Protein AF-A0A7S0ZGV4-F1 (afdb_monomer_lite)

InterPro domains:
  IPR000591 DEP domain [PF00610] (66-136)
  IPR000591 DEP domain [PS50186] (62-140)
  IPR000591 DEP domain [SM00049] (62-138)
  IPR036388 Winged helix-like DNA-binding domain superfamily [G3DSA:1.10.10.10] (44-139)
  IPR036390 Winged helix DNA-binding domain superfamily [SSF46785] (62-137)

Structure (mmCIF, N/CA/C/O backbone):
data_AF-A0A7S0ZGV4-F1
#
_entry.id   AF-A0A7S0ZGV4-F1
#
loop_
_atom_site.group_PDB
_atom_site.id
_atom_site.type_symbol
_atom_site.label_atom_id
_atom_site.label_alt_id
_atom_site.label_comp_id
_atom_site.label_asym_id
_atom_site.label_entity_id
_atom_site.label_seq_id
_atom_site.pdbx_PDB_ins_code
_atom_site.Cartn_x
_atom_site.Cartn_y
_atom_site.Cartn_z
_atom_site.occupancy
_atom_site.B_iso_or_equiv
_atom_site.auth_seq_id
_atom_site.auth_comp_id
_atom_site.auth_asym_id
_atom_site.auth_atom_id
_atom_site.pdbx_PDB_model_num
ATOM 1 N N . MET A 1 1 ? 1.622 -26.201 -0.179 1.00 50.84 1 MET A N 1
ATOM 2 C CA . MET A 1 1 ? 0.894 -25.430 0.863 1.00 50.84 1 MET A CA 1
ATOM 3 C C . MET A 1 1 ? 1.390 -25.702 2.301 1.00 50.84 1 MET A C 1
ATOM 5 O O . MET A 1 1 ? 0.685 -25.393 3.254 1.00 50.84 1 MET A O 1
ATOM 9 N N . ILE A 1 2 ? 2.603 -26.254 2.484 1.00 46.06 2 ILE A N 1
ATOM 10 C CA . ILE A 1 2 ? 3.172 -26.618 3.803 1.00 46.06 2 ILE A CA 1
ATOM 11 C C . ILE A 1 2 ? 4.268 -25.620 4.244 1.00 46.06 2 ILE A C 1
ATOM 13 O O . ILE A 1 2 ? 4.448 -25.395 5.437 1.00 46.06 2 ILE A O 1
ATOM 17 N N . GLU A 1 3 ? 4.921 -24.924 3.306 1.00 46.28 3 GLU A N 1
ATOM 18 C CA . GLU A 1 3 ? 6.010 -23.973 3.602 1.00 46.28 3 GLU A CA 1
ATOM 19 C C . GLU A 1 3 ? 5.580 -22.700 4.345 1.00 46.28 3 GLU A C 1
ATOM 21 O O . GLU A 1 3 ? 6.322 -22.199 5.189 1.00 46.28 3 GLU A O 1
ATOM 26 N N . PHE A 1 4 ? 4.358 -22.208 4.118 1.00 45.59 4 PHE A N 1
ATOM 27 C CA . PHE A 1 4 ? 3.885 -20.971 4.756 1.00 45.59 4 PHE A CA 1
ATOM 28 C C . PHE A 1 4 ? 3.747 -21.106 6.281 1.00 45.59 4 PHE A C 1
ATOM 30 O O . PHE A 1 4 ? 3.993 -20.152 7.016 1.00 45.59 4 PHE A O 1
ATOM 37 N N . LYS A 1 5 ? 3.416 -22.304 6.787 1.00 45.81 5 LYS A N 1
ATOM 38 C CA . LYS A 1 5 ? 3.242 -22.537 8.232 1.00 45.81 5 LYS A CA 1
ATOM 3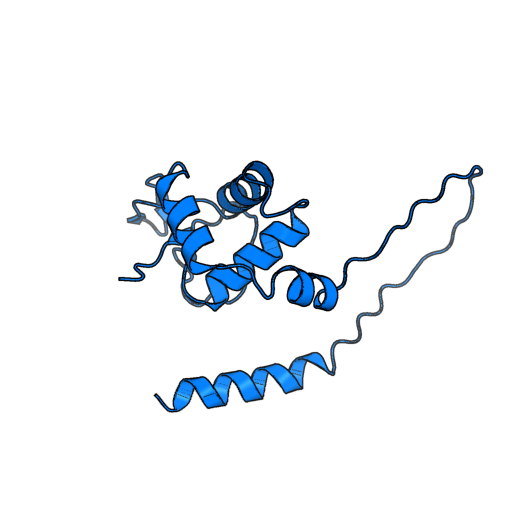9 C C . LYS A 1 5 ? 4.566 -22.547 9.001 1.00 45.81 5 LYS A C 1
ATOM 41 O O . LYS A 1 5 ? 4.583 -22.155 10.167 1.00 45.81 5 LYS A O 1
ATOM 46 N N . ASN A 1 6 ? 5.672 -22.935 8.363 1.00 44.31 6 ASN A N 1
ATOM 47 C CA . ASN A 1 6 ? 6.982 -22.952 9.020 1.00 44.31 6 ASN A CA 1
ATOM 48 C C . ASN A 1 6 ? 7.598 -21.551 9.139 1.00 44.31 6 ASN A C 1
ATOM 50 O O . ASN A 1 6 ? 8.240 -21.256 10.148 1.00 44.31 6 ASN A O 1
ATOM 54 N N . LYS A 1 7 ? 7.339 -20.652 8.180 1.00 46.84 7 LYS A N 1
ATOM 55 C CA . LYS A 1 7 ? 7.882 -19.283 8.216 1.00 46.84 7 LYS A CA 1
ATOM 56 C C . LYS A 1 7 ? 7.265 -18.434 9.342 1.00 46.84 7 LYS A C 1
ATOM 58 O O . LYS A 1 7 ? 7.972 -17.659 9.980 1.00 46.84 7 LYS A O 1
ATOM 63 N N . VAL A 1 8 ? 5.987 -18.658 9.673 1.00 53.56 8 VAL A N 1
ATOM 64 C CA . VAL A 1 8 ? 5.288 -17.947 10.767 1.00 53.56 8 VAL A CA 1
ATOM 65 C C . VAL A 1 8 ? 5.814 -18.348 12.153 1.00 53.56 8 VAL A C 1
ATOM 67 O O . VAL A 1 8 ? 5.948 -17.492 13.026 1.00 53.56 8 VAL A O 1
ATOM 70 N N . LYS A 1 9 ? 6.192 -19.619 12.364 1.00 49.94 9 LYS A N 1
ATOM 71 C CA . LYS A 1 9 ? 6.780 -20.063 13.644 1.00 49.94 9 LYS A CA 1
ATOM 72 C C . LYS A 1 9 ? 8.146 -19.432 13.918 1.00 49.94 9 LYS A C 1
ATOM 74 O O . LYS A 1 9 ? 8.427 -19.092 15.062 1.00 49.94 9 LYS A O 1
ATOM 79 N N . SER A 1 10 ? 8.967 -19.228 12.887 1.00 50.88 10 SER A N 1
ATOM 80 C CA . SER A 1 10 ? 10.311 -18.666 13.065 1.00 50.88 10 SER A CA 1
ATOM 81 C C . SER A 1 10 ? 10.313 -17.167 13.396 1.00 50.88 10 SER A C 1
ATOM 83 O O . SER A 1 10 ? 11.278 -16.695 13.999 1.00 50.88 10 SER A O 1
ATOM 85 N N . LEU A 1 11 ? 9.269 -16.413 13.027 1.00 53.50 11 LEU A N 1
ATOM 86 C CA . LEU A 1 11 ? 9.190 -14.977 13.328 1.00 53.50 11 LEU A CA 1
ATOM 87 C C . LEU A 1 11 ? 8.887 -14.697 14.806 1.00 53.50 11 LEU A C 1
ATOM 89 O O . LEU A 1 11 ? 9.384 -13.715 15.355 1.00 53.50 11 LEU A O 1
ATOM 93 N N . ASN A 1 12 ? 8.122 -15.571 15.466 1.00 48.12 12 ASN A N 1
ATOM 94 C CA . ASN A 1 12 ? 7.672 -15.332 16.838 1.00 48.12 12 ASN A CA 1
ATOM 95 C C . ASN A 1 12 ? 8.805 -15.465 17.880 1.00 48.12 12 ASN A C 1
ATOM 97 O O . ASN A 1 12 ? 8.703 -14.935 18.981 1.00 48.12 12 ASN A O 1
ATOM 101 N N . GLU A 1 13 ? 9.916 -16.126 17.535 1.00 48.19 13 GLU A N 1
ATOM 102 C CA . GLU A 1 13 ? 11.045 -16.335 18.455 1.00 48.19 13 GLU A CA 1
ATOM 103 C C . GLU A 1 13 ? 12.047 -15.161 18.471 1.00 48.19 13 GLU A C 1
ATOM 105 O O . GLU A 1 13 ? 12.709 -14.910 19.480 1.00 48.19 13 GLU A O 1
ATOM 110 N N . LYS A 1 14 ? 12.139 -14.377 17.387 1.00 50.06 14 LYS A N 1
ATOM 111 C CA . LYS A 1 14 ? 13.125 -13.281 17.274 1.00 50.06 14 LYS A CA 1
ATOM 112 C C . LYS A 1 14 ? 12.710 -11.987 17.976 1.00 50.06 14 LYS A C 1
ATOM 114 O O . LYS A 1 14 ? 13.573 -11.184 18.325 1.00 50.06 14 LYS A O 1
ATOM 119 N N . ILE A 1 15 ? 11.419 -11.800 18.247 1.00 53.31 15 ILE A N 1
ATOM 120 C CA . ILE A 1 15 ? 10.895 -10.580 18.885 1.00 53.31 15 ILE A CA 1
ATOM 121 C C . ILE A 1 15 ? 11.236 -10.542 20.391 1.00 53.31 15 ILE A C 1
ATOM 123 O O . ILE A 1 15 ? 11.313 -9.473 20.988 1.00 53.31 15 ILE A O 1
ATOM 127 N N . SER A 1 16 ? 11.579 -11.683 21.001 1.00 50.19 16 SER A N 1
ATOM 128 C CA . SER A 1 16 ? 11.869 -11.771 22.439 1.00 50.19 16 SER A CA 1
ATOM 129 C C . SER A 1 16 ? 13.257 -11.252 22.872 1.00 50.19 16 SER A C 1
ATOM 131 O O . SER A 1 16 ? 13.556 -11.300 24.066 1.00 50.19 16 SER A O 1
ATOM 133 N N . LYS A 1 17 ? 14.138 -10.789 21.966 1.00 51.22 17 LYS A N 1
ATOM 134 C CA . LYS A 1 17 ? 15.551 -10.483 22.316 1.00 51.22 17 LYS A CA 1
ATOM 135 C C . LYS A 1 17 ? 16.072 -9.088 21.925 1.00 51.22 17 LYS A C 1
ATOM 137 O O . LYS A 1 17 ? 17.232 -8.784 22.192 1.00 51.22 17 LYS A O 1
ATOM 142 N N . GLY A 1 18 ? 15.245 -8.210 21.359 1.00 43.19 18 GLY A N 1
ATOM 143 C CA . GLY A 1 18 ? 15.660 -6.864 20.928 1.00 43.19 18 GLY A CA 1
ATOM 144 C C . GLY A 1 18 ? 15.599 -5.808 22.037 1.00 43.19 18 GLY A C 1
ATOM 145 O O . GLY A 1 18 ? 14.677 -5.000 22.072 1.00 43.19 18 GLY A O 1
ATOM 146 N N . ARG A 1 19 ? 16.573 -5.806 22.950 1.00 45.19 19 ARG A N 1
ATOM 147 C CA . ARG A 1 19 ? 16.711 -4.819 24.035 1.00 45.19 19 ARG A CA 1
ATOM 148 C C . ARG A 1 19 ? 17.393 -3.547 23.496 1.00 45.19 19 ARG A C 1
ATOM 150 O O . ARG A 1 19 ? 18.617 -3.481 23.455 1.00 45.19 19 ARG A O 1
ATOM 157 N N . PHE A 1 20 ? 16.619 -2.549 23.064 1.00 46.56 20 PHE A N 1
ATOM 158 C CA . PHE A 1 20 ? 17.149 -1.227 22.697 1.00 46.56 20 PHE A CA 1
ATOM 159 C C . PHE A 1 20 ? 17.377 -0.380 23.959 1.00 46.56 20 PHE A C 1
ATOM 161 O O . PHE A 1 20 ? 16.426 0.012 24.629 1.00 46.56 20 PHE A O 1
ATOM 168 N N . ASN A 1 21 ? 18.643 -0.100 24.280 1.00 42.38 21 ASN A N 1
ATOM 169 C CA . ASN A 1 21 ? 19.031 0.956 25.215 1.00 42.38 21 ASN A CA 1
ATOM 170 C C . ASN A 1 21 ? 19.309 2.227 24.403 1.00 42.38 21 ASN A C 1
ATOM 172 O O . ASN A 1 21 ? 20.313 2.284 23.694 1.00 42.38 21 ASN A O 1
ATOM 176 N N . LEU A 1 22 ? 18.444 3.238 24.508 1.00 46.69 22 LEU A N 1
ATOM 177 C CA . LEU A 1 22 ? 18.798 4.610 24.145 1.0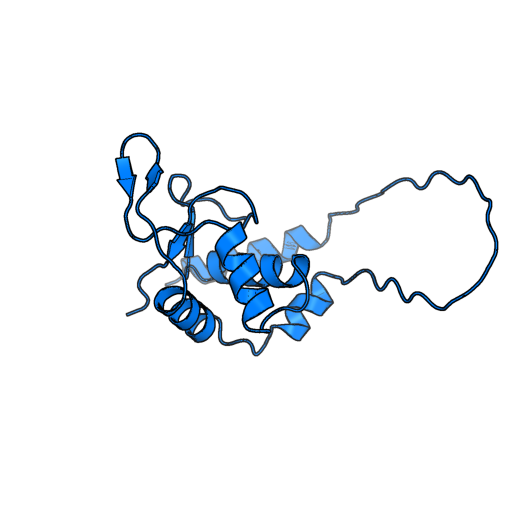0 46.69 22 LEU A CA 1
ATOM 178 C C . LEU A 1 22 ? 19.138 5.360 25.431 1.00 46.69 22 LEU A C 1
ATOM 180 O O . LEU A 1 22 ? 18.292 5.516 26.308 1.00 46.69 22 LEU A O 1
ATOM 184 N N . GLY A 1 23 ? 20.396 5.788 25.534 1.00 38.31 23 GLY A N 1
ATOM 185 C CA . GLY A 1 23 ? 20.875 6.635 26.615 1.00 38.31 23 GLY A CA 1
ATOM 186 C C . GLY A 1 23 ? 20.177 7.993 26.604 1.00 38.31 23 GLY A C 1
ATOM 187 O O . GLY A 1 23 ? 20.075 8.648 25.568 1.00 38.31 23 GLY A O 1
ATOM 188 N N . THR A 1 24 ? 19.705 8.407 27.773 1.00 43.59 24 THR A N 1
ATOM 189 C CA . THR A 1 24 ? 19.179 9.744 28.043 1.00 43.59 24 THR A CA 1
ATOM 190 C C . THR A 1 24 ? 20.268 10.577 28.715 1.00 43.59 24 THR A C 1
ATOM 192 O O . THR A 1 24 ? 20.710 10.233 29.810 1.00 43.59 24 THR A O 1
ATOM 195 N N . ASN A 1 25 ? 20.688 11.668 28.074 1.00 53.00 25 ASN A N 1
ATOM 196 C CA . ASN A 1 25 ? 21.441 12.737 28.733 1.00 53.00 25 ASN A CA 1
ATOM 197 C C . ASN A 1 25 ? 20.460 13.610 29.537 1.00 53.00 25 ASN A C 1
ATOM 199 O O . ASN A 1 25 ? 19.435 13.998 28.969 1.00 53.00 25 ASN A O 1
ATOM 203 N N . PRO A 1 26 ? 20.740 13.946 30.806 1.00 62.84 26 PRO A N 1
ATOM 204 C CA . PRO A 1 26 ? 19.989 14.953 31.537 1.00 62.84 26 PRO A CA 1
ATOM 205 C C . PRO A 1 26 ? 20.706 16.303 31.431 1.00 62.84 26 PRO A C 1
ATOM 207 O O . PRO A 1 26 ? 21.845 16.423 31.865 1.00 62.84 26 PRO A O 1
ATOM 210 N N . ASP A 1 27 ? 20.036 17.321 30.898 1.00 57.16 27 ASP A N 1
ATOM 211 C CA . ASP A 1 27 ? 20.287 18.689 31.354 1.00 57.16 27 ASP A CA 1
ATOM 212 C C . ASP A 1 27 ? 18.960 19.455 31.368 1.00 57.16 27 ASP A C 1
ATOM 214 O O . ASP A 1 27 ? 18.325 19.714 30.342 1.00 57.16 27 ASP A O 1
ATOM 218 N N . GLU A 1 28 ? 18.487 19.682 32.591 1.00 56.09 28 GLU A N 1
ATOM 219 C CA . GLU A 1 28 ? 17.257 20.376 32.935 1.00 56.09 28 GLU A CA 1
ATOM 220 C C . GLU A 1 28 ? 17.395 21.884 32.726 1.00 56.09 28 GLU A C 1
ATOM 222 O O . GLU A 1 28 ? 18.295 22.515 33.278 1.00 56.09 28 GLU A O 1
ATOM 227 N N . LYS A 1 29 ? 16.402 22.480 32.059 1.00 53.75 29 LYS A N 1
ATOM 228 C CA . LYS A 1 29 ? 15.653 23.653 32.549 1.00 53.75 29 LYS A CA 1
ATOM 229 C C . LYS A 1 29 ? 14.656 24.097 31.484 1.00 53.75 29 LYS A C 1
ATOM 231 O O . LYS A 1 29 ? 15.068 24.635 30.467 1.00 53.75 29 LYS A O 1
ATOM 236 N N . SER A 1 30 ? 13.356 23.959 31.745 1.00 44.84 30 SER A N 1
ATOM 237 C CA . SER A 1 30 ? 12.442 25.111 31.723 1.00 44.84 30 SER A CA 1
ATOM 238 C C . SER A 1 30 ? 11.011 24.724 32.103 1.00 44.84 30 SER A C 1
ATOM 240 O O . SER A 1 30 ? 10.589 23.578 32.013 1.00 44.84 30 SER A O 1
ATOM 242 N N . VAL A 1 31 ? 10.306 25.742 32.565 1.00 56.22 31 VAL A N 1
ATOM 243 C CA . VAL A 1 31 ? 9.091 25.784 33.374 1.00 56.22 31 VAL A CA 1
ATOM 244 C C . VAL A 1 31 ? 7.819 25.662 32.521 1.00 56.22 31 VAL A C 1
ATOM 246 O O . VAL A 1 31 ? 7.779 26.183 31.412 1.00 56.22 31 VAL A O 1
ATOM 249 N N . GLY A 1 32 ? 6.739 25.122 33.099 1.00 41.78 32 GLY A N 1
ATOM 250 C CA . GLY A 1 32 ? 5.367 25.492 32.715 1.00 41.78 32 GLY A CA 1
ATOM 251 C C . GLY A 1 32 ? 4.553 24.378 32.062 1.00 41.78 32 GLY A C 1
ATOM 252 O O . GLY A 1 32 ? 4.941 23.812 31.049 1.00 41.78 32 GLY A O 1
ATOM 253 N N . GLY A 1 33 ? 3.412 24.052 32.668 1.00 48.56 33 GLY A N 1
ATOM 254 C CA . GLY A 1 33 ? 2.621 22.873 32.346 1.00 48.56 33 GLY A CA 1
ATOM 255 C C . GLY A 1 33 ? 1.724 22.982 31.113 1.00 48.56 33 GLY A C 1
ATOM 256 O O . GLY A 1 33 ? 1.205 24.041 30.787 1.00 48.56 33 GLY A O 1
ATOM 257 N N . ALA A 1 34 ? 1.485 21.825 30.502 1.00 42.09 34 ALA A N 1
ATOM 258 C CA . ALA A 1 34 ? 0.185 21.337 30.050 1.00 42.09 34 ALA A CA 1
ATOM 259 C C . ALA A 1 34 ? 0.371 19.866 29.652 1.00 42.09 34 ALA A C 1
ATOM 261 O O . ALA A 1 34 ? 1.296 19.522 28.915 1.00 42.09 34 ALA A O 1
ATOM 262 N N . SER A 1 35 ? -0.489 19.001 30.186 1.00 50.66 35 SER A N 1
ATOM 263 C CA . SER A 1 35 ? -0.515 17.551 30.004 1.00 50.66 35 SER A CA 1
ATOM 264 C C . SER A 1 35 ? -0.311 17.131 28.548 1.00 50.66 35 SER A C 1
ATOM 266 O O . SER A 1 35 ? -1.246 17.104 27.753 1.00 50.66 35 SER A O 1
ATOM 268 N N . SER A 1 36 ? 0.921 16.767 28.209 1.00 42.28 36 SER A N 1
ATOM 269 C CA . SER A 1 36 ? 1.252 16.148 26.933 1.00 42.28 36 SER A CA 1
ATOM 270 C C . SER A 1 36 ? 1.441 14.665 27.198 1.00 42.28 36 SER A C 1
ATOM 272 O O . SER A 1 36 ? 2.520 14.219 27.583 1.00 42.28 36 SER A O 1
ATOM 274 N N . LEU A 1 37 ? 0.359 13.901 27.043 1.00 53.56 37 LEU A N 1
ATOM 275 C CA . LEU A 1 37 ? 0.414 12.446 26.947 1.00 53.56 37 LEU A CA 1
ATOM 276 C C . LEU A 1 37 ? 1.182 12.100 25.664 1.00 53.56 37 LEU A C 1
ATOM 278 O O . LEU A 1 37 ? 0.591 11.829 24.622 1.00 53.56 37 LEU A O 1
ATOM 282 N N . SER A 1 38 ? 2.513 12.147 25.729 1.00 49.09 38 SER A N 1
ATOM 283 C CA . SER A 1 38 ? 3.395 11.540 24.737 1.00 49.09 38 SER A CA 1
ATOM 284 C C . SER A 1 38 ? 3.333 10.031 24.947 1.00 49.09 38 SER A C 1
ATOM 286 O O . SER A 1 38 ? 4.215 9.412 25.539 1.00 49.09 38 SER A O 1
ATOM 288 N N . GLY A 1 39 ? 2.202 9.444 24.558 1.00 55.12 39 GLY A N 1
ATOM 289 C CA . GLY A 1 39 ? 2.072 8.005 24.460 1.00 55.12 39 GLY A CA 1
ATOM 290 C C . GLY A 1 39 ? 2.971 7.551 23.324 1.00 55.12 39 GLY A C 1
ATOM 291 O O . GLY A 1 39 ? 2.620 7.730 22.158 1.00 55.12 39 GLY A O 1
ATOM 292 N N . SER A 1 40 ? 4.137 6.998 23.654 1.00 58.50 40 SER A N 1
ATOM 293 C CA . SER A 1 40 ? 4.930 6.214 22.711 1.00 58.50 40 SER A CA 1
ATOM 294 C C . SER A 1 40 ? 4.044 5.088 22.195 1.00 58.50 40 SER A C 1
ATOM 296 O O . SER A 1 40 ? 3.843 4.088 22.880 1.00 58.50 40 SER A O 1
ATOM 298 N N . VAL A 1 41 ? 3.457 5.284 21.015 1.00 67.62 41 VAL A N 1
ATOM 299 C CA . VAL A 1 41 ? 2.617 4.283 20.361 1.00 67.62 41 VAL A CA 1
ATOM 300 C C . VAL A 1 41 ? 3.485 3.058 20.118 1.00 67.62 41 VAL A C 1
ATOM 302 O O . VAL A 1 41 ? 4.435 3.105 19.333 1.00 67.62 41 VAL A O 1
ATOM 305 N N . THR A 1 42 ? 3.195 1.971 20.829 1.00 77.81 42 THR A N 1
ATOM 306 C CA . THR A 1 42 ? 3.950 0.734 20.665 1.00 77.81 42 THR A CA 1
ATOM 307 C C . THR A 1 42 ? 3.467 -0.003 19.419 1.00 77.81 42 THR A C 1
ATOM 309 O O . THR A 1 42 ? 2.337 0.172 18.960 1.00 77.81 42 THR A O 1
ATOM 312 N N . SER A 1 43 ? 4.314 -0.870 18.860 1.00 75.88 43 SER A N 1
ATOM 313 C CA . SER A 1 43 ? 3.910 -1.730 17.740 1.00 75.88 43 SER A CA 1
ATOM 314 C C . SER A 1 43 ? 2.685 -2.589 18.082 1.00 75.88 43 SER A C 1
ATOM 316 O O . SER A 1 43 ? 1.895 -2.893 17.194 1.00 75.88 43 SER A O 1
ATOM 318 N N . VAL A 1 44 ? 2.509 -2.951 19.357 1.00 81.88 44 VAL A N 1
ATOM 319 C CA . VAL A 1 44 ? 1.391 -3.778 19.832 1.00 81.88 44 VAL A CA 1
ATOM 320 C C . VAL A 1 44 ? 0.067 -3.013 19.747 1.00 81.88 44 VAL A C 1
ATOM 322 O O . VAL A 1 44 ? -0.933 -3.567 19.292 1.00 81.88 44 VAL A O 1
ATOM 325 N N . ASP A 1 45 ? 0.066 -1.723 20.097 1.00 85.88 45 ASP A N 1
ATOM 326 C CA . ASP A 1 45 ? -1.116 -0.861 19.972 1.00 85.88 45 ASP A CA 1
ATOM 327 C C . ASP A 1 45 ? -1.571 -0.726 18.513 1.00 85.88 45 ASP A C 1
ATOM 329 O O . ASP A 1 45 ? -2.768 -0.759 18.220 1.00 85.88 45 ASP A O 1
ATOM 333 N N . LEU A 1 46 ? -0.621 -0.611 17.579 1.00 85.94 46 LEU A N 1
ATOM 334 C CA . LEU A 1 46 ? -0.917 -0.512 16.147 1.00 85.94 46 LEU A CA 1
ATOM 335 C C . LEU A 1 46 ? -1.518 -1.807 15.599 1.00 85.94 46 LEU A C 1
ATOM 337 O O . LEU A 1 46 ? -2.515 -1.754 14.878 1.00 85.94 46 LEU A O 1
ATOM 341 N N . GLU A 1 47 ? -0.961 -2.962 15.968 1.00 87.19 47 GLU A N 1
ATOM 342 C CA . GLU A 1 47 ? -1.504 -4.252 15.534 1.00 87.19 47 GLU A CA 1
ATOM 343 C C . GLU A 1 47 ? -2.926 -4.475 16.043 1.00 87.19 47 GLU A C 1
ATOM 345 O O . GLU A 1 47 ? -3.780 -4.949 15.294 1.00 87.19 47 GLU A O 1
ATOM 350 N N . GLN A 1 48 ? -3.209 -4.086 17.288 1.00 87.06 48 GLN A N 1
ATOM 351 C CA . GLN A 1 48 ? -4.558 -4.163 17.834 1.00 87.06 48 GLN A CA 1
ATOM 352 C C . GLN A 1 48 ? -5.514 -3.215 17.104 1.00 87.06 48 GLN A C 1
ATOM 354 O O . GLN A 1 48 ? -6.628 -3.606 16.761 1.00 87.06 48 GLN A O 1
ATOM 359 N N . LYS A 1 49 ? -5.072 -1.982 16.837 1.00 88.06 49 LYS A N 1
ATOM 360 C CA . LYS A 1 49 ? -5.874 -0.945 16.178 1.00 88.06 49 LYS A CA 1
ATOM 361 C C . LYS A 1 49 ? -6.270 -1.318 14.749 1.00 88.06 49 LYS A C 1
ATOM 363 O O . LYS A 1 49 ? -7.377 -1.003 14.325 1.00 88.06 49 LYS A O 1
ATOM 368 N N . PHE A 1 50 ? -5.374 -1.967 14.009 1.00 90.62 50 PHE A N 1
ATOM 369 C CA . PHE A 1 50 ? -5.580 -2.321 12.601 1.00 90.62 50 PHE A CA 1
ATOM 370 C C . PHE A 1 50 ? -5.894 -3.806 12.386 1.00 90.62 50 PHE A C 1
ATOM 372 O O . PHE A 1 50 ? -5.764 -4.308 11.267 1.00 90.62 50 PHE A O 1
ATOM 379 N N . ARG A 1 51 ? -6.317 -4.512 13.440 1.00 87.75 51 ARG A N 1
ATOM 380 C CA . ARG A 1 51 ? -6.673 -5.934 13.384 1.00 87.75 51 ARG A CA 1
ATOM 381 C C . ARG A 1 51 ? -7.821 -6.203 12.409 1.00 87.75 51 ARG A C 1
ATOM 383 O O . ARG A 1 51 ? -7.718 -7.106 11.587 1.00 87.75 51 ARG A O 1
ATOM 390 N N . ASP A 1 52 ? -8.876 -5.397 12.481 1.00 89.25 52 ASP A N 1
ATOM 391 C CA . ASP A 1 52 ? -10.088 -5.543 11.662 1.00 89.25 52 ASP A CA 1
ATOM 392 C C . ASP A 1 52 ? -10.022 -4.744 10.346 1.00 89.25 52 ASP A C 1
ATOM 394 O O . ASP A 1 52 ? -11.016 -4.593 9.633 1.00 89.25 52 ASP A O 1
ATOM 398 N N . LEU A 1 53 ? -8.851 -4.193 10.005 1.00 90.25 53 LEU A N 1
ATOM 399 C CA . LEU A 1 53 ? -8.688 -3.441 8.769 1.00 90.25 53 LEU A CA 1
ATOM 400 C C . LEU A 1 53 ? -8.689 -4.400 7.569 1.00 90.25 53 LEU A C 1
ATOM 402 O O . LEU A 1 53 ? -7.842 -5.282 7.447 1.00 90.25 53 LEU A O 1
ATOM 406 N N . HIS A 1 54 ? -9.607 -4.189 6.626 1.00 92.88 54 HIS A N 1
ATOM 407 C CA . HIS A 1 54 ? -9.652 -4.957 5.381 1.00 92.88 54 HIS A CA 1
ATOM 408 C C . HIS A 1 54 ? -8.565 -4.493 4.401 1.00 92.88 54 HIS A C 1
ATOM 410 O O . HIS A 1 54 ? -8.833 -3.725 3.476 1.00 92.88 54 HIS A O 1
ATOM 416 N N . TYR A 1 55 ? -7.340 -4.990 4.579 1.00 92.38 55 TYR A N 1
ATOM 417 C CA . TYR A 1 55 ? -6.170 -4.636 3.763 1.00 92.38 55 TYR A CA 1
ATOM 418 C C . TYR A 1 55 ? -6.396 -4.793 2.253 1.00 92.38 55 TYR A C 1
ATOM 420 O O . TYR A 1 55 ? -5.981 -3.931 1.483 1.00 92.38 55 TYR A O 1
ATOM 428 N N . VAL A 1 56 ? -7.129 -5.828 1.828 1.00 91.81 56 VAL A N 1
ATOM 429 C CA . VAL A 1 56 ? -7.498 -6.031 0.415 1.00 91.81 56 VAL A CA 1
ATOM 430 C C . VAL A 1 56 ? -8.331 -4.856 -0.105 1.00 91.81 56 VAL A C 1
ATOM 432 O O . VAL A 1 56 ? -7.988 -4.264 -1.126 1.00 91.81 56 VAL A O 1
ATOM 435 N N . LYS A 1 57 ? -9.366 -4.440 0.636 1.00 92.56 57 LYS A N 1
ATOM 436 C CA . LYS A 1 57 ? -10.216 -3.297 0.269 1.00 92.56 57 LYS A CA 1
ATOM 437 C C . LYS A 1 57 ? -9.419 -1.993 0.233 1.00 92.56 57 LYS A C 1
ATOM 439 O O . LYS A 1 57 ? -9.569 -1.220 -0.707 1.00 92.56 57 LYS A O 1
ATOM 444 N N . VAL A 1 58 ? -8.549 -1.779 1.222 1.00 93.75 58 VAL A N 1
ATOM 445 C CA . VAL A 1 58 ? -7.658 -0.609 1.270 1.00 93.75 58 VAL A CA 1
ATOM 446 C C . VAL A 1 58 ? -6.749 -0.577 0.041 1.00 93.75 58 VAL A C 1
ATOM 448 O O . VAL A 1 58 ? -6.639 0.463 -0.602 1.00 93.75 58 VAL A O 1
ATOM 451 N N . SER A 1 59 ? -6.141 -1.709 -0.326 1.00 94.06 59 SER A N 1
ATOM 452 C CA . SER A 1 59 ? -5.262 -1.800 -1.498 1.00 94.06 59 SER A CA 1
ATOM 453 C C . SER A 1 59 ? -6.003 -1.573 -2.818 1.00 94.06 59 SER A C 1
ATOM 455 O O . SER A 1 59 ? -5.514 -0.829 -3.664 1.00 94.06 59 SER A O 1
ATOM 457 N N . ALA A 1 60 ? -7.208 -2.130 -2.974 1.00 92.50 60 ALA A N 1
ATOM 458 C CA . ALA A 1 60 ? -8.033 -1.942 -4.164 1.00 92.50 60 ALA A CA 1
ATOM 459 C C . ALA A 1 60 ? -8.461 -0.477 -4.326 1.00 92.50 60 ALA A C 1
ATOM 461 O O . ALA A 1 60 ? -8.362 0.091 -5.413 1.00 92.50 60 ALA A O 1
ATOM 462 N N . GLN A 1 61 ? -8.874 0.157 -3.226 1.00 94.25 61 GLN A N 1
ATOM 463 C CA . GLN A 1 61 ? -9.232 1.570 -3.217 1.00 94.25 61 GLN A CA 1
ATOM 464 C C . GLN A 1 61 ? -8.020 2.455 -3.541 1.00 94.25 61 GLN A C 1
ATOM 466 O O . GLN A 1 61 ? -8.109 3.331 -4.398 1.00 94.25 61 GLN A O 1
ATOM 471 N N . ALA A 1 62 ? -6.868 2.185 -2.921 1.00 94.00 62 ALA A N 1
ATOM 472 C CA . ALA A 1 62 ? -5.625 2.894 -3.207 1.00 94.00 62 ALA A CA 1
ATOM 473 C C . ALA A 1 62 ? -5.232 2.768 -4.687 1.00 94.00 62 ALA A C 1
ATOM 475 O O . ALA A 1 62 ? -4.936 3.772 -5.326 1.00 94.00 62 ALA A O 1
ATOM 476 N N . LYS A 1 63 ? -5.308 1.564 -5.266 1.00 93.62 63 LYS A N 1
ATOM 477 C CA . LYS A 1 63 ? -5.023 1.329 -6.689 1.00 93.62 63 LYS A CA 1
ATOM 478 C C . LYS A 1 63 ? -5.949 2.125 -7.616 1.00 93.62 63 LYS A C 1
ATOM 480 O O . LYS A 1 63 ? -5.485 2.613 -8.640 1.00 93.62 63 LYS A O 1
ATOM 485 N N . SER A 1 64 ? -7.230 2.261 -7.264 1.00 92.62 64 SER A N 1
ATOM 486 C CA . SER A 1 64 ? -8.218 2.979 -8.081 1.00 92.62 64 SER A CA 1
ATOM 487 C C . SER A 1 64 ? -8.131 4.502 -7.962 1.00 92.62 64 SER A C 1
ATOM 489 O O . SER A 1 64 ? -8.446 5.198 -8.923 1.00 92.62 64 SER A O 1
ATOM 491 N N . GLU A 1 65 ? -7.778 5.029 -6.788 1.00 94.62 65 GLU A N 1
ATOM 492 C CA . GLU A 1 65 ? -7.825 6.472 -6.512 1.00 94.62 65 GLU A CA 1
ATOM 493 C C . GLU A 1 65 ? -6.455 7.161 -6.582 1.00 94.62 65 GLU A C 1
ATOM 495 O O . GLU A 1 65 ? -6.379 8.379 -6.763 1.00 94.62 65 GLU A O 1
ATOM 500 N N . MET A 1 66 ? -5.355 6.422 -6.423 1.00 93.81 66 MET A N 1
ATOM 501 C CA . MET A 1 66 ? -4.017 7.004 -6.480 1.00 93.81 66 MET A CA 1
ATOM 502 C 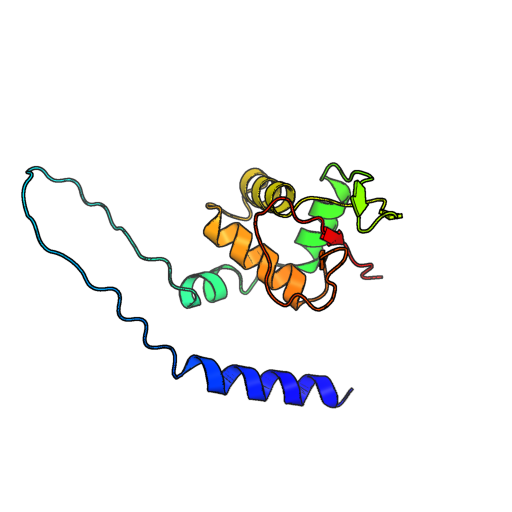C . MET A 1 66 ? -3.571 7.271 -7.917 1.00 93.81 66 MET A C 1
ATOM 504 O O . MET A 1 66 ? -3.825 6.504 -8.842 1.00 93.81 66 MET A O 1
ATOM 508 N N . SER A 1 67 ? -2.810 8.351 -8.096 1.00 91.00 67 SER A N 1
ATOM 509 C CA . SER A 1 67 ? -2.177 8.667 -9.375 1.00 91.00 67 SER A CA 1
ATOM 510 C C . SER A 1 67 ? -0.977 7.755 -9.627 1.00 91.00 67 SER A C 1
ATOM 512 O O . SER A 1 67 ? 0.147 8.064 -9.224 1.00 91.00 67 SER A O 1
ATOM 514 N N . LEU A 1 68 ? -1.214 6.635 -10.307 1.00 94.75 68 LEU A N 1
ATOM 515 C CA . LEU A 1 68 ? -0.153 5.729 -10.735 1.00 94.75 68 LEU A CA 1
ATOM 516 C C . LEU A 1 68 ? 0.609 6.334 -11.919 1.00 94.75 68 LEU A C 1
ATOM 518 O O . LEU A 1 68 ? 0.014 6.874 -12.850 1.00 94.75 68 LEU A O 1
ATOM 522 N N . LYS A 1 69 ? 1.939 6.257 -11.879 1.00 95.00 69 LYS A N 1
ATOM 523 C CA . LYS A 1 69 ? 2.826 6.818 -12.906 1.00 95.00 69 LYS A CA 1
ATOM 524 C C . LYS A 1 69 ? 3.755 5.747 -13.457 1.00 95.00 69 LYS A C 1
ATOM 526 O O . LYS A 1 69 ? 4.130 4.807 -12.753 1.00 95.00 69 LYS A O 1
ATOM 531 N N . THR A 1 70 ? 4.170 5.922 -14.704 1.00 95.75 70 THR A N 1
ATOM 532 C CA . THR A 1 70 ? 5.298 5.175 -15.264 1.00 95.75 70 THR A CA 1
ATOM 533 C C . THR A 1 70 ? 6.594 5.794 -14.758 1.00 95.75 70 THR A C 1
ATOM 535 O O . THR A 1 70 ? 6.754 7.014 -14.800 1.00 95.75 70 THR A O 1
ATOM 538 N N . ARG A 1 71 ? 7.502 4.967 -14.239 1.00 93.25 71 ARG A N 1
ATOM 539 C CA . ARG A 1 71 ? 8.812 5.394 -13.737 1.00 93.25 71 ARG A CA 1
ATOM 540 C C . ARG A 1 71 ? 9.901 4.500 -14.301 1.00 93.25 71 ARG A C 1
ATOM 542 O O . ARG A 1 71 ? 9.682 3.313 -14.517 1.00 93.25 71 ARG A O 1
ATOM 549 N N . GLU A 1 72 ? 11.076 5.070 -14.521 1.00 91.25 72 GLU A N 1
ATOM 550 C CA . GLU A 1 72 ? 12.259 4.296 -14.877 1.00 91.25 72 GLU A CA 1
ATOM 551 C C . GLU A 1 72 ? 12.844 3.645 -13.618 1.00 91.25 72 GLU A C 1
ATOM 553 O O . GLU A 1 72 ? 13.061 4.304 -12.601 1.00 91.25 72 GLU A O 1
ATOM 558 N N . CYS A 1 73 ? 13.045 2.332 -13.662 1.00 85.94 73 CYS A N 1
ATOM 559 C CA . CYS A 1 73 ? 13.620 1.524 -12.595 1.00 85.94 73 CYS A CA 1
ATOM 560 C C . CYS A 1 73 ? 14.641 0.573 -13.216 1.00 85.94 73 CYS A C 1
ATOM 562 O O . CYS A 1 73 ? 14.288 -0.216 -14.089 1.00 85.94 73 CYS A O 1
ATOM 564 N N . LEU A 1 74 ? 15.900 0.641 -12.770 1.00 85.50 74 LEU A N 1
ATOM 565 C CA . LEU A 1 74 ? 16.981 -0.234 -13.253 1.00 85.50 74 LEU A CA 1
ATOM 566 C C . LEU A 1 74 ? 17.116 -0.241 -14.793 1.00 85.50 74 LEU A C 1
ATOM 568 O O . LEU A 1 74 ? 17.332 -1.284 -15.403 1.00 85.50 74 LEU A O 1
ATOM 572 N N . GLY A 1 75 ? 16.938 0.920 -15.433 1.00 88.38 75 GLY A N 1
ATOM 573 C CA . GLY A 1 75 ? 17.015 1.060 -16.893 1.00 88.38 75 GLY A CA 1
ATOM 574 C C . GLY A 1 75 ? 15.801 0.527 -17.664 1.00 88.38 75 GLY A C 1
ATOM 575 O O . GLY A 1 75 ? 15.835 0.480 -18.888 1.00 88.38 75 GLY A O 1
ATOM 576 N N . THR A 1 76 ? 14.725 0.133 -16.976 1.00 90.19 76 THR A N 1
ATOM 577 C CA . THR A 1 76 ? 13.461 -0.290 -17.593 1.00 90.19 76 THR A CA 1
ATOM 578 C C . THR A 1 76 ? 12.325 0.631 -17.161 1.00 90.19 76 THR A C 1
ATOM 580 O O . THR A 1 76 ? 12.238 1.023 -15.999 1.00 90.19 76 THR A O 1
ATOM 583 N N . GLN A 1 77 ? 11.417 0.976 -18.075 1.00 94.12 77 GLN A N 1
ATOM 584 C CA . GLN A 1 77 ? 10.209 1.717 -17.715 1.00 94.12 77 GLN A CA 1
ATOM 585 C C . GLN A 1 77 ? 9.158 0.775 -17.132 1.00 94.12 77 GLN A C 1
ATOM 587 O O . GLN A 1 77 ? 8.678 -0.137 -17.802 1.00 94.12 77 GLN A O 1
ATOM 592 N N . VAL A 1 78 ? 8.776 1.023 -15.884 1.00 93.56 78 VAL A N 1
ATOM 593 C CA . VAL A 1 78 ? 7.754 0.259 -15.172 1.00 93.56 78 VAL A CA 1
ATOM 594 C C . VAL A 1 78 ? 6.510 1.127 -15.038 1.00 93.56 78 VAL A C 1
ATOM 596 O O . VAL A 1 78 ? 6.542 2.201 -14.432 1.00 93.56 78 VAL A O 1
ATOM 599 N N . SER A 1 79 ? 5.409 0.677 -15.636 1.00 94.25 79 SER A N 1
ATOM 600 C CA . SER A 1 79 ? 4.107 1.343 -15.574 1.00 94.25 79 SER A CA 1
ATOM 601 C C . SER A 1 79 ? 3.345 1.003 -14.290 1.00 94.25 79 SER A C 1
ATOM 603 O O . SER A 1 79 ? 3.614 -0.005 -13.629 1.00 94.25 79 SER A O 1
ATOM 605 N N . GLU A 1 80 ? 2.358 1.842 -13.962 1.00 93.94 80 GLU A N 1
ATOM 606 C CA . GLU A 1 80 ? 1.447 1.667 -12.818 1.00 93.94 80 GLU A CA 1
ATOM 607 C C . GLU A 1 80 ? 2.151 1.637 -11.449 1.00 93.94 80 GLU A C 1
ATOM 609 O O . GLU A 1 80 ? 1.803 0.859 -10.560 1.00 93.94 80 GLU A O 1
ATOM 614 N N . THR A 1 81 ? 3.162 2.488 -11.270 1.00 95.62 81 THR A N 1
ATOM 615 C CA . THR A 1 81 ? 3.920 2.575 -10.015 1.00 95.62 81 THR A CA 1
ATOM 616 C C . THR A 1 81 ? 3.478 3.757 -9.159 1.00 95.62 81 THR A C 1
ATOM 618 O O . THR A 1 81 ? 3.023 4.789 -9.656 1.00 95.62 81 THR A O 1
ATOM 621 N N . PHE A 1 82 ? 3.688 3.649 -7.852 1.00 95.56 82 PHE A N 1
ATOM 622 C CA . PHE A 1 82 ? 3.478 4.715 -6.868 1.00 95.56 82 PHE A CA 1
ATOM 623 C C . PHE A 1 82 ? 4.683 4.781 -5.911 1.00 95.56 82 PHE A C 1
ATOM 625 O O . PHE A 1 82 ? 5.463 3.835 -5.843 1.00 95.56 82 PHE A O 1
ATOM 632 N N . LEU A 1 83 ? 4.904 5.905 -5.222 1.00 95.44 83 LEU A N 1
ATOM 633 C CA . LEU A 1 83 ? 5.955 5.988 -4.195 1.00 95.44 83 LEU A CA 1
ATOM 634 C C . LEU A 1 83 ? 5.398 5.582 -2.837 1.00 95.44 83 LEU A C 1
ATOM 636 O O . LEU A 1 83 ? 4.225 5.819 -2.549 1.00 95.44 83 LEU A O 1
ATOM 640 N N . GLY A 1 84 ? 6.256 5.076 -1.951 1.00 94.69 84 GLY A N 1
ATOM 641 C CA . GLY A 1 84 ? 5.863 4.815 -0.563 1.00 94.69 84 GLY A CA 1
ATOM 642 C C . GLY A 1 84 ? 5.271 6.058 0.122 1.00 94.69 84 GLY A C 1
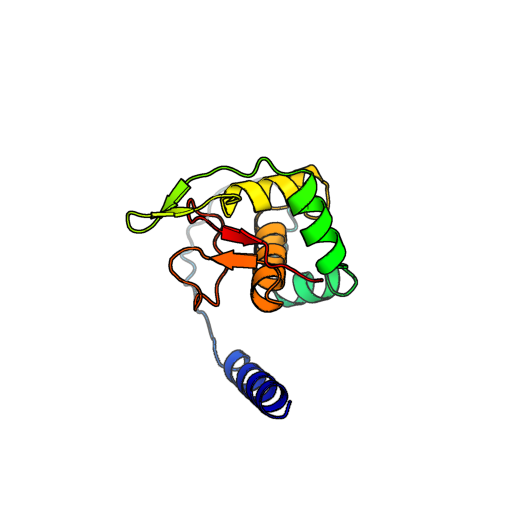ATOM 643 O O . GLY A 1 84 ? 4.270 5.960 0.830 1.00 94.69 84 GLY A O 1
ATOM 644 N N . SER A 1 85 ? 5.820 7.244 -0.167 1.00 95.62 85 SER A N 1
ATOM 645 C CA . SER A 1 85 ? 5.281 8.534 0.292 1.00 95.62 85 SER A CA 1
ATOM 646 C C . SER A 1 85 ? 3.876 8.842 -0.233 1.00 95.62 85 SER A C 1
ATOM 648 O O . SER A 1 85 ? 3.059 9.404 0.501 1.00 95.62 85 SER A O 1
ATOM 650 N N . ASP A 1 86 ? 3.576 8.469 -1.480 1.00 95.62 86 ASP A N 1
ATOM 651 C CA . ASP A 1 86 ? 2.259 8.680 -2.090 1.00 95.62 86 ASP A CA 1
ATOM 652 C C . ASP A 1 86 ? 1.213 7.825 -1.363 1.00 95.62 86 ASP A C 1
ATOM 654 O O . ASP A 1 86 ? 0.132 8.310 -1.030 1.00 95.62 86 ASP A O 1
ATOM 658 N N . LEU A 1 87 ? 1.563 6.571 -1.047 1.00 95.56 87 LEU A N 1
ATOM 659 C CA . LEU A 1 87 ? 0.692 5.656 -0.308 1.00 95.56 87 LEU A CA 1
ATOM 660 C C . LEU A 1 87 ? 0.444 6.145 1.122 1.00 95.56 87 LEU A C 1
ATOM 662 O O . LEU A 1 87 ? -0.697 6.164 1.580 1.00 95.56 87 LEU A O 1
ATOM 666 N N . VAL A 1 88 ? 1.487 6.594 1.823 1.00 95.88 88 VAL A N 1
ATOM 667 C CA . VAL A 1 88 ? 1.341 7.159 3.174 1.00 95.88 88 VAL A CA 1
ATOM 668 C C . VAL A 1 88 ? 0.439 8.392 3.161 1.00 95.88 88 VAL A C 1
ATOM 670 O O . VAL A 1 88 ? -0.477 8.502 3.980 1.00 95.88 88 VAL A O 1
ATOM 673 N N . SER A 1 89 ? 0.642 9.285 2.194 1.00 95.62 89 SER A N 1
ATOM 674 C CA . SER A 1 89 ? -0.191 10.478 2.022 1.00 95.62 89 SER A CA 1
ATOM 675 C C . SER A 1 89 ? -1.647 10.107 1.734 1.00 95.62 89 SER A C 1
ATOM 677 O O . SER A 1 89 ? -2.560 10.702 2.309 1.00 95.62 89 SER A O 1
ATOM 679 N N . PHE A 1 90 ? -1.876 9.088 0.900 1.00 95.94 90 PHE A N 1
ATOM 680 C CA . PHE A 1 90 ? -3.206 8.563 0.606 1.00 95.94 90 PHE A CA 1
ATOM 681 C C . PHE A 1 90 ? -3.905 8.018 1.859 1.00 95.94 90 PHE A C 1
ATOM 683 O O . PHE A 1 90 ? -5.041 8.407 2.131 1.00 95.94 90 PHE A O 1
ATOM 690 N N . LEU A 1 91 ? -3.232 7.178 2.652 1.00 95.56 91 LEU A N 1
ATOM 691 C CA . LEU A 1 91 ? -3.794 6.564 3.865 1.00 95.56 91 LEU A CA 1
ATOM 692 C C . LEU A 1 91 ? -4.187 7.601 4.928 1.00 95.56 91 LEU A C 1
ATOM 694 O O . LEU A 1 91 ? -5.190 7.437 5.625 1.00 95.56 91 LEU A O 1
ATOM 698 N N . ILE A 1 92 ? -3.422 8.689 5.042 1.00 95.94 92 ILE A N 1
ATOM 699 C CA . ILE A 1 92 ? -3.751 9.798 5.946 1.00 95.94 92 ILE A CA 1
ATOM 700 C C . ILE A 1 92 ? -4.925 10.613 5.389 1.00 95.94 92 ILE A C 1
ATOM 702 O O . ILE A 1 92 ? -5.877 10.913 6.113 1.00 95.94 92 ILE A O 1
ATOM 706 N N . LYS A 1 93 ? -4.894 10.944 4.091 1.00 96.06 93 LYS A N 1
ATOM 707 C CA . LYS A 1 93 ? -5.937 11.738 3.421 1.00 96.06 93 LYS A CA 1
ATOM 708 C C . LYS A 1 93 ? -7.309 11.062 3.489 1.00 96.06 93 LYS A C 1
ATOM 710 O O . LYS A 1 93 ? -8.305 11.725 3.760 1.00 96.06 93 LYS A O 1
ATOM 715 N N . THR A 1 94 ? -7.348 9.748 3.293 1.00 94.31 94 THR A N 1
ATOM 716 C CA . THR A 1 94 ? -8.563 8.916 3.366 1.00 94.31 94 THR A CA 1
ATOM 717 C C . THR A 1 94 ? -8.968 8.549 4.795 1.00 94.31 94 THR A C 1
ATOM 719 O O . THR A 1 94 ? -9.955 7.847 4.993 1.00 94.31 94 THR A O 1
ATOM 722 N N . ARG A 1 95 ? -8.248 9.061 5.807 1.00 93.12 95 ARG A N 1
ATOM 723 C CA . ARG A 1 95 ? -8.513 8.868 7.242 1.00 93.12 95 ARG A CA 1
ATOM 724 C C . ARG A 1 95 ? -8.399 7.420 7.734 1.00 93.12 95 ARG A C 1
ATOM 726 O O . ARG A 1 95 ? -8.791 7.153 8.869 1.00 93.12 95 ARG A O 1
ATOM 733 N N . TYR A 1 96 ? -7.796 6.516 6.956 1.00 91.00 96 TYR A N 1
ATOM 734 C CA . TYR A 1 96 ? -7.397 5.195 7.457 1.00 91.00 96 TYR A CA 1
ATOM 735 C C . TYR A 1 96 ? -6.351 5.316 8.569 1.00 91.00 96 TYR A C 1
ATOM 737 O O . TYR A 1 96 ? -6.374 4.558 9.536 1.00 91.00 96 TYR A O 1
ATOM 745 N N . CYS A 1 97 ? -5.460 6.301 8.461 1.00 94.25 97 CYS A N 1
ATOM 746 C CA . CYS A 1 97 ? -4.403 6.558 9.431 1.00 94.25 97 CYS A CA 1
ATOM 747 C C . CYS A 1 97 ? -4.443 8.011 9.912 1.00 94.25 97 CYS A C 1
ATOM 749 O O . CYS A 1 97 ? -4.805 8.919 9.167 1.00 94.25 97 CYS A O 1
ATOM 751 N N . LYS A 1 98 ? -4.046 8.249 11.165 1.00 93.12 98 LYS A N 1
ATOM 752 C CA . LYS A 1 98 ? -3.948 9.603 11.743 1.00 93.12 98 LYS A CA 1
ATOM 753 C C . LYS A 1 98 ? -2.533 10.179 11.684 1.00 93.12 98 LYS A C 1
ATOM 755 O O . LYS A 1 98 ? -2.357 11.375 11.879 1.00 93.12 98 LYS A O 1
ATOM 760 N N . SER A 1 99 ? -1.535 9.334 11.441 1.00 93.81 99 SER A N 1
ATOM 761 C CA . SER A 1 99 ? -0.119 9.703 11.439 1.00 93.81 99 SER A CA 1
ATOM 762 C C . SER A 1 99 ? 0.662 8.885 10.411 1.00 93.81 99 SER A C 1
ATOM 764 O O . SER A 1 99 ? 0.250 7.785 10.034 1.00 93.81 99 SER A O 1
ATOM 766 N N . ALA A 1 100 ? 1.819 9.401 9.994 1.00 92.75 100 ALA A N 1
ATOM 767 C CA . ALA A 1 100 ? 2.740 8.715 9.094 1.00 92.75 100 ALA A CA 1
ATOM 768 C C . ALA A 1 100 ? 3.248 7.385 9.671 1.00 92.75 100 ALA A C 1
ATOM 770 O O . ALA A 1 100 ? 3.427 6.432 8.918 1.00 92.75 100 ALA A O 1
ATOM 771 N N . ALA A 1 101 ? 3.421 7.284 10.994 1.00 91.50 101 ALA A N 1
ATOM 772 C CA . ALA A 1 101 ? 3.824 6.034 11.644 1.00 91.50 101 ALA A CA 1
ATOM 773 C C . ALA A 1 101 ? 2.761 4.934 11.471 1.00 91.50 101 ALA A C 1
ATOM 775 O O . ALA A 1 101 ? 3.078 3.807 11.100 1.00 91.50 101 ALA A O 1
ATOM 776 N N . GLU A 1 102 ? 1.485 5.287 11.656 1.00 93.62 102 GLU A N 1
ATOM 777 C CA . GLU A 1 102 ? 0.357 4.375 11.442 1.00 93.62 102 GLU A CA 1
ATOM 778 C C . GLU A 1 10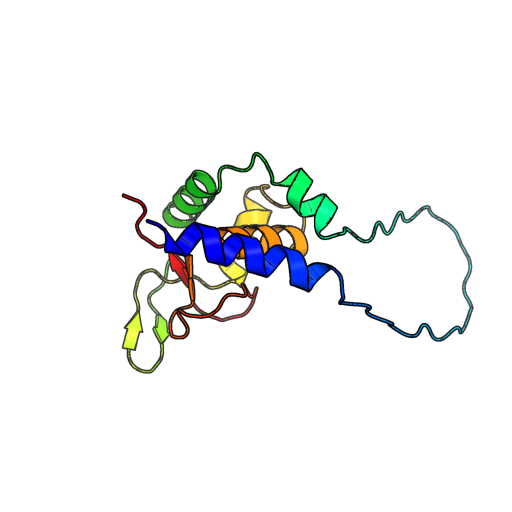2 ? 0.244 3.959 9.972 1.00 93.62 102 GLU A C 1
ATOM 780 O O . GLU A 1 102 ? 0.096 2.780 9.666 1.00 93.62 102 GLU A O 1
ATOM 785 N N . ALA A 1 103 ? 0.375 4.920 9.055 1.00 95.12 103 ALA A N 1
ATOM 786 C CA . ALA A 1 103 ? 0.328 4.665 7.620 1.00 95.12 103 ALA A CA 1
ATOM 787 C C . ALA A 1 103 ? 1.495 3.792 7.145 1.00 95.12 103 ALA A C 1
ATOM 789 O O . ALA A 1 103 ? 1.310 2.919 6.302 1.00 95.12 103 ALA A O 1
ATOM 790 N N . THR A 1 104 ? 2.682 3.976 7.723 1.00 94.31 104 THR A N 1
ATOM 791 C CA . THR A 1 104 ? 3.844 3.122 7.455 1.00 94.31 104 THR A CA 1
ATOM 792 C C . THR A 1 104 ? 3.602 1.709 7.974 1.00 94.31 104 THR A C 1
ATOM 794 O O . THR A 1 104 ? 3.895 0.755 7.265 1.00 94.31 104 THR A O 1
ATOM 797 N N . HIS A 1 105 ? 2.999 1.553 9.158 1.00 93.81 105 HIS A N 1
ATOM 798 C CA . HIS A 1 105 ? 2.610 0.239 9.673 1.00 93.81 105 HIS A CA 1
ATOM 799 C C . HIS A 1 105 ? 1.616 -0.465 8.741 1.00 93.81 105 HIS A C 1
ATOM 801 O O . HIS A 1 105 ? 1.825 -1.623 8.384 1.00 93.81 105 HIS A O 1
ATOM 807 N N . VAL A 1 106 ? 0.574 0.238 8.285 1.00 95.00 106 VAL A N 1
ATOM 808 C CA . VAL A 1 106 ? -0.384 -0.303 7.308 1.00 95.00 106 VAL A CA 1
ATOM 809 C C . VAL A 1 106 ? 0.314 -0.654 5.991 1.00 95.00 106 VAL A C 1
ATOM 811 O O . VAL A 1 106 ? 0.093 -1.741 5.469 1.00 95.00 106 VAL A O 1
ATOM 814 N N . GLY A 1 107 ? 1.210 0.198 5.485 1.00 94.94 107 GLY A N 1
ATOM 815 C CA . GLY A 1 107 ? 2.030 -0.086 4.303 1.00 94.94 107 GLY A CA 1
ATOM 816 C C . GLY A 1 107 ? 2.888 -1.345 4.456 1.00 94.94 107 GLY A C 1
ATOM 817 O O . GLY A 1 107 ? 2.910 -2.186 3.560 1.00 94.94 107 GLY A O 1
ATOM 818 N N . SER A 1 108 ? 3.511 -1.543 5.622 1.00 94.25 108 SER A N 1
ATOM 819 C CA . SER A 1 108 ? 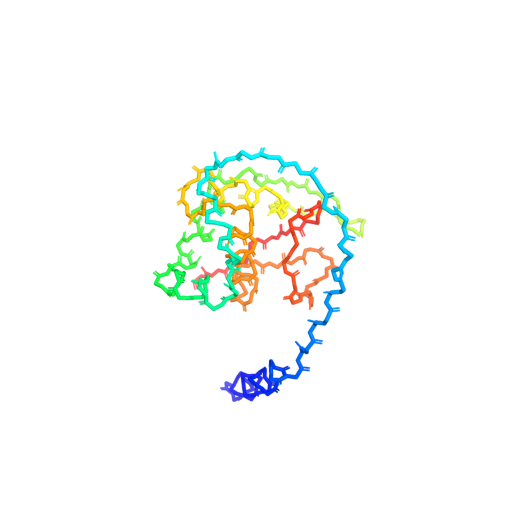4.242 -2.774 5.948 1.00 94.25 108 SER A CA 1
ATOM 820 C C . SER A 1 108 ? 3.336 -4.002 5.940 1.00 94.25 108 SER A C 1
ATOM 822 O O . SER A 1 108 ? 3.746 -5.053 5.457 1.00 94.25 108 SER A O 1
ATOM 824 N N . LYS A 1 109 ? 2.096 -3.891 6.431 1.00 94.31 109 LYS A N 1
ATOM 825 C CA . LYS A 1 109 ? 1.120 -4.989 6.369 1.00 94.31 109 LYS A CA 1
ATOM 826 C C . LYS A 1 109 ? 0.685 -5.281 4.933 1.00 94.31 109 LYS A C 1
ATOM 828 O O . LYS A 1 109 ? 0.615 -6.446 4.563 1.00 94.31 109 LYS A O 1
ATOM 833 N N . LEU A 1 110 ? 0.464 -4.257 4.106 1.00 94.19 110 LEU A N 1
ATOM 834 C CA . LEU A 1 110 ? 0.164 -4.434 2.679 1.00 94.19 110 LEU A CA 1
ATOM 835 C C . LEU A 1 110 ? 1.295 -5.177 1.951 1.00 94.19 110 LEU A C 1
ATOM 837 O O . LEU A 1 110 ? 1.019 -6.087 1.172 1.00 94.19 110 LEU A O 1
ATOM 841 N N . LEU A 1 111 ? 2.551 -4.822 2.237 1.00 94.25 111 LEU A N 1
ATOM 842 C CA . LEU A 1 111 ? 3.734 -5.497 1.694 1.00 94.25 111 LEU A CA 1
ATOM 843 C C . LEU A 1 111 ? 3.826 -6.946 2.192 1.00 94.25 111 LEU A C 1
ATOM 845 O O . LEU A 1 111 ? 3.997 -7.864 1.398 1.00 94.25 111 LEU A O 1
ATOM 849 N N . LEU A 1 112 ? 3.638 -7.165 3.497 1.00 92.25 112 LEU A N 1
ATOM 850 C CA . LEU A 1 112 ? 3.672 -8.490 4.121 1.00 92.25 112 LEU A CA 1
ATOM 851 C C . LEU A 1 112 ? 2.598 -9.435 3.564 1.00 92.25 112 LEU A C 1
ATOM 853 O O . LEU A 1 112 ? 2.853 -10.625 3.393 1.00 92.25 112 LEU A O 1
ATOM 857 N N . TYR A 1 113 ? 1.400 -8.919 3.283 1.00 91.44 113 TYR A N 1
ATOM 858 C CA . TYR A 1 113 ? 0.322 -9.684 2.653 1.00 91.44 113 TYR A CA 1
ATOM 859 C C . TYR A 1 113 ? 0.502 -9.856 1.141 1.00 91.44 113 TYR A C 1
ATOM 861 O O . TYR A 1 113 ? -0.341 -10.481 0.503 1.00 91.44 113 TYR A O 1
ATOM 869 N N . GLY A 1 114 ? 1.577 -9.314 0.564 1.00 92.12 114 GLY A N 1
ATOM 870 C CA . GLY A 1 114 ? 1.853 -9.402 -0.864 1.00 92.12 114 GLY A CA 1
ATOM 871 C C . GLY A 1 114 ? 0.846 -8.638 -1.718 1.00 92.12 114 GLY A C 1
ATOM 872 O O . GLY A 1 114 ? 0.655 -9.008 -2.867 1.00 92.12 114 GLY A O 1
ATOM 873 N N . LEU A 1 115 ? 0.189 -7.605 -1.172 1.00 94.56 115 LEU A N 1
ATOM 874 C CA . LEU A 1 115 ? -0.739 -6.718 -1.898 1.00 94.56 115 LEU A CA 1
ATOM 875 C C . LEU A 1 115 ? 0.001 -5.616 -2.666 1.00 94.56 115 LEU A C 1
ATOM 877 O O . LEU A 1 115 ? -0.514 -5.023 -3.615 1.00 94.56 115 LEU A O 1
ATOM 881 N N . ILE A 1 116 ? 1.222 -5.325 -2.227 1.00 95.19 116 ILE A N 1
ATOM 882 C CA . ILE A 1 116 ? 2.165 -4.431 -2.886 1.00 95.19 116 ILE A CA 1
ATOM 883 C C . ILE A 1 116 ? 3.545 -5.076 -2.854 1.00 95.19 116 ILE A C 1
ATOM 885 O O . ILE A 1 116 ? 3.819 -5.911 -1.995 1.00 95.19 116 ILE A O 1
ATOM 889 N N . TYR A 1 117 ? 4.425 -4.653 -3.751 1.00 94.44 117 TYR A N 1
ATOM 890 C CA . TYR A 1 117 ? 5.832 -5.039 -3.752 1.00 94.44 117 TYR A CA 1
ATOM 891 C C . TYR A 1 117 ? 6.705 -3.865 -4.188 1.00 94.44 117 TYR A C 1
ATOM 893 O O . TYR A 1 117 ? 6.241 -2.935 -4.858 1.00 94.44 117 TYR A O 1
ATOM 901 N N . ARG A 1 118 ? 7.972 -3.885 -3.773 1.00 93.94 118 ARG A N 1
ATOM 902 C CA . ARG A 1 118 ? 8.952 -2.862 -4.138 1.00 93.94 118 ARG A CA 1
ATOM 903 C C . ARG A 1 118 ? 9.542 -3.182 -5.508 1.00 93.94 118 ARG A C 1
ATOM 905 O O . ARG A 1 118 ? 10.028 -4.284 -5.743 1.00 93.94 118 ARG A O 1
ATOM 912 N N . VAL A 1 119 ? 9.516 -2.211 -6.416 1.00 92.69 119 VAL A N 1
ATOM 913 C CA . VAL A 1 119 ? 10.053 -2.382 -7.771 1.00 92.69 119 VAL A CA 1
ATOM 914 C C . VAL A 1 119 ? 11.582 -2.348 -7.715 1.00 92.69 119 VAL A C 1
ATOM 916 O O . VAL A 1 119 ? 12.162 -1.417 -7.157 1.00 92.69 119 VAL A O 1
ATOM 919 N N . GLY A 1 120 ? 12.229 -3.362 -8.294 1.00 88.38 120 GLY A N 1
ATOM 920 C CA . GLY A 1 120 ? 13.691 -3.511 -8.310 1.00 88.38 120 GLY A CA 1
ATOM 921 C C . GLY A 1 120 ? 14.291 -4.169 -7.062 1.00 88.38 120 GLY A C 1
ATOM 922 O O . GLY A 1 120 ? 15.493 -4.405 -7.033 1.00 88.38 120 GLY A O 1
ATOM 923 N N . ASP A 1 121 ? 13.472 -4.479 -6.055 1.00 87.19 121 ASP A N 1
ATOM 924 C CA . ASP A 1 121 ? 13.877 -5.183 -4.834 1.00 87.19 121 ASP A CA 1
ATOM 925 C C . ASP A 1 121 ? 12.678 -5.967 -4.280 1.00 87.19 121 ASP A C 1
ATOM 927 O O . ASP A 1 121 ? 12.122 -5.659 -3.229 1.00 87.19 121 ASP A O 1
ATOM 931 N N . GLU A 1 122 ? 12.215 -6.962 -5.036 1.00 81.56 122 GLU A N 1
ATOM 932 C CA . GLU A 1 122 ? 10.988 -7.716 -4.725 1.00 81.56 122 GLU A CA 1
ATOM 933 C C . GLU A 1 122 ? 11.100 -8.542 -3.434 1.00 81.56 122 GLU A C 1
ATOM 935 O O . GLU A 1 122 ? 10.091 -8.945 -2.862 1.00 81.56 122 GLU A O 1
ATOM 940 N N . GLN A 1 123 ? 12.326 -8.768 -2.953 1.00 82.00 123 GLN A N 1
ATOM 941 C CA . GLN A 1 123 ? 12.598 -9.467 -1.698 1.00 82.00 123 GLN A CA 1
ATOM 942 C C . GLN A 1 123 ? 12.571 -8.542 -0.475 1.00 82.00 123 GLN A C 1
ATOM 944 O O . GLN A 1 123 ? 12.753 -9.018 0.645 1.00 82.00 123 GLN A O 1
ATOM 949 N N . SER A 1 124 ? 12.343 -7.234 -0.652 1.00 85.94 124 SER A N 1
ATOM 950 C CA . SER A 1 124 ? 12.245 -6.307 0.475 1.00 85.94 124 SER A CA 1
ATOM 951 C C . SER A 1 124 ? 11.087 -6.690 1.394 1.00 85.94 124 SER A C 1
ATOM 953 O O . SER A 1 124 ? 9.920 -6.608 1.019 1.00 85.94 124 SER A O 1
ATOM 955 N N . GLU A 1 125 ? 11.408 -7.036 2.639 1.00 85.81 125 GLU A N 1
ATOM 956 C CA . GLU A 1 125 ? 10.413 -7.328 3.680 1.00 85.81 125 GLU A CA 1
ATOM 957 C C . GLU A 1 125 ? 10.002 -6.063 4.462 1.00 85.81 125 GLU A C 1
ATOM 959 O O . GLU A 1 125 ? 9.145 -6.116 5.342 1.00 85.81 125 GLU A O 1
ATOM 964 N N . THR A 1 126 ? 10.612 -4.909 4.163 1.00 89.69 126 THR A N 1
ATOM 965 C CA . THR A 1 126 ? 10.392 -3.650 4.891 1.00 89.69 126 THR A CA 1
ATOM 966 C C . THR A 1 126 ? 9.801 -2.579 3.986 1.00 89.69 126 THR A C 1
ATOM 968 O O . THR A 1 126 ? 10.411 -2.163 3.002 1.00 89.69 126 THR A O 1
ATOM 971 N N . PHE A 1 127 ? 8.625 -2.075 4.359 1.00 93.00 127 PHE A N 1
ATOM 972 C CA . PHE A 1 127 ? 8.030 -0.922 3.698 1.00 93.00 127 PHE A CA 1
ATOM 973 C C . PHE A 1 127 ? 8.694 0.372 4.174 1.00 93.00 127 PHE A C 1
ATOM 975 O O . PHE A 1 127 ? 8.893 0.595 5.368 1.00 93.00 127 PHE A O 1
ATOM 982 N N . THR A 1 128 ? 9.006 1.253 3.226 1.00 90.88 128 THR A N 1
ATOM 983 C CA . THR A 1 128 ? 9.626 2.555 3.487 1.00 90.88 128 THR A CA 1
ATOM 984 C C . THR A 1 128 ? 8.808 3.683 2.866 1.00 90.88 128 THR A C 1
ATOM 986 O O . THR A 1 128 ? 8.477 3.653 1.679 1.00 90.88 128 THR A O 1
ATOM 989 N N . CYS A 1 129 ? 8.539 4.729 3.653 1.00 89.12 129 CYS A N 1
ATOM 990 C CA . CYS A 1 129 ? 7.925 5.987 3.204 1.00 89.12 129 CYS A CA 1
ATOM 991 C C . CYS A 1 129 ? 8.941 6.872 2.444 1.00 89.12 129 CYS A C 1
ATOM 993 O O . CYS A 1 129 ? 9.075 8.068 2.692 1.00 89.12 129 CYS A O 1
ATOM 995 N N . SER A 1 130 ? 9.722 6.270 1.554 1.00 87.12 130 SER A N 1
ATOM 996 C CA . SER A 1 130 ? 10.770 6.937 0.780 1.00 87.12 130 SER A CA 1
ATOM 997 C C . SER A 1 130 ? 10.357 7.062 -0.689 1.00 87.12 130 SER A C 1
ATOM 999 O O . SER A 1 130 ? 9.313 6.559 -1.106 1.00 87.12 130 SER A O 1
ATOM 1001 N N . PHE A 1 131 ? 11.222 7.664 -1.508 1.00 86.38 131 PHE A N 1
ATOM 1002 C CA . PHE A 1 131 ? 11.079 7.750 -2.970 1.00 86.38 131 PHE A CA 1
ATOM 1003 C C . PHE A 1 131 ? 11.295 6.409 -3.696 1.00 86.38 131 PHE A C 1
ATOM 1005 O O . PHE A 1 131 ? 11.567 6.383 -4.893 1.00 86.38 131 PHE A O 1
ATOM 1012 N N . SER A 1 132 ? 11.191 5.285 -2.984 1.00 90.06 132 SER A N 1
ATOM 1013 C CA . SER A 1 132 ? 11.249 3.971 -3.613 1.00 90.06 132 SER A CA 1
ATOM 1014 C C . SER A 1 132 ? 9.929 3.683 -4.334 1.00 90.06 132 SER A C 1
ATOM 1016 O O . SER A 1 132 ? 8.867 3.904 -3.744 1.00 90.06 132 SER A O 1
ATOM 1018 N N . PRO A 1 133 ? 9.980 3.210 -5.589 1.00 93.75 133 PRO A N 1
ATOM 1019 C CA . PRO A 1 133 ? 8.795 2.839 -6.341 1.00 93.75 133 PRO A CA 1
ATOM 1020 C C . PRO A 1 133 ? 8.243 1.495 -5.863 1.00 93.75 133 PRO A C 1
ATOM 1022 O O . PRO A 1 133 ? 8.977 0.533 -5.638 1.00 93.75 133 PRO A O 1
ATOM 1025 N N . TYR A 1 134 ? 6.924 1.438 -5.744 1.00 95.12 134 TYR A N 1
ATOM 1026 C CA . TYR A 1 134 ? 6.147 0.249 -5.431 1.00 95.12 134 TYR A CA 1
ATOM 1027 C C . TYR A 1 134 ? 5.089 0.036 -6.511 1.00 95.12 134 TYR A C 1
ATOM 1029 O O . TYR A 1 134 ? 4.706 0.970 -7.227 1.00 95.12 134 TYR A O 1
ATOM 1037 N N . LYS A 1 135 ? 4.606 -1.199 -6.610 1.00 95.00 135 LYS A N 1
ATOM 1038 C CA . LYS A 1 135 ? 3.505 -1.578 -7.493 1.00 95.00 135 LYS A CA 1
ATOM 1039 C C . LYS A 1 135 ? 2.514 -2.462 -6.738 1.00 95.00 135 LYS A C 1
ATOM 1041 O O . LYS A 1 135 ? 2.892 -3.197 -5.826 1.00 95.00 135 LYS A O 1
ATOM 1046 N N . PHE A 1 136 ? 1.236 -2.331 -7.081 1.00 94.44 136 PHE A N 1
ATOM 1047 C CA . PHE A 1 136 ? 0.176 -3.189 -6.553 1.00 94.44 136 PHE A CA 1
ATOM 1048 C C . PHE A 1 136 ? 0.240 -4.555 -7.236 1.00 94.44 136 PHE A C 1
ATOM 1050 O O . PHE A 1 136 ? 0.436 -4.625 -8.451 1.00 94.44 136 PHE A O 1
ATOM 1057 N N . THR A 1 137 ? 0.053 -5.629 -6.477 1.00 91.12 137 THR A N 1
ATOM 1058 C CA . THR A 1 137 ? -0.118 -6.970 -7.045 1.00 91.12 137 THR A CA 1
ATOM 1059 C C . THR A 1 137 ? -1.562 -7.174 -7.505 1.00 91.12 137 THR A C 1
ATOM 1061 O O . THR A 1 137 ? -2.481 -6.453 -7.105 1.00 91.12 137 THR A O 1
ATOM 1064 N N . PHE A 1 138 ? -1.767 -8.134 -8.404 1.00 74.88 138 PHE A N 1
ATOM 1065 C CA . PHE A 1 138 ? -3.105 -8.581 -8.769 1.00 74.88 138 PHE A CA 1
ATOM 1066 C C . PHE A 1 138 ? -3.576 -9.585 -7.722 1.00 74.88 138 PHE A C 1
ATOM 1068 O O . PHE A 1 138 ? -2.995 -10.659 -7.581 1.00 74.88 138 PHE A O 1
ATOM 1075 N N . VAL A 1 139 ? -4.611 -9.207 -6.979 1.00 59.06 139 VAL A N 1
ATOM 1076 C CA . VAL A 1 139 ? -5.461 -10.158 -6.268 1.00 59.06 139 VAL A CA 1
ATOM 1077 C C . VAL A 1 139 ? -6.691 -10.305 -7.152 1.00 59.06 139 VAL A C 1
ATOM 1079 O O . VAL A 1 139 ? -7.544 -9.419 -7.137 1.00 59.06 139 VAL A O 1
ATOM 1082 N N . ASP A 1 140 ? -6.684 -11.324 -8.009 1.00 47.72 140 ASP A N 1
ATOM 1083 C CA . ASP A 1 140 ? -7.866 -11.757 -8.767 1.00 47.72 140 ASP A CA 1
ATOM 1084 C C . ASP A 1 140 ? -8.706 -12.695 -7.887 1.00 47.72 140 ASP A C 1
ATOM 1086 O O . ASP A 1 140 ? -8.095 -13.575 -7.227 1.00 47.72 140 ASP A O 1
#

Organism: NCBI:txid708627

Foldseek 3Di:
DPVVVVVVVVVVVVVVPDDDDDDDDDDDDDDDDDDDPPPPCDPVNLCVVCVPPPLLVLLVVCLVPFDWAFDQDPNDTDGRKDALLSQLVVCCVVVVDVDSVSSQSSQLVCLVVQQKAFPPCRVDSHRDSDRTIMHGDDPD

pLDDT: mean 78.76, std 19.92, range [38.31, 96.06]

Secondary structure (DSSP, 8-state):
--HHHHHHHHHHHHGGG----PPPPP----------------HHHHHHHTTT--HHHHHHHHHHHS--EEEEETTEEEEEEEEHHHHHHHHHHTTS-SSHHHHHHHHHHHHHTTSEEETT-TT--S--SSS-EEEE----

Sequence (140 aa):
MIEFKNKVKSLNEKISKGRFNLGTNPDEKSVGGASSLSGSVTSVDLEQKFRDLHYVKVSAQAKSEMSLKTRECLGTQVSETFLGSDLVSFLIKTRYCKSAAEATHVGSKLLLYGLIYRVGDEQSETFTCSFSPYKFTFVD

Radius of gyration: 18.65 Å; chains: 1; bounding box: 32×52×51 Å